Protein AF-A0A0P7U2M4-F1 (afdb_monomer_lite)

Radius of gyration: 23.65 Å; chains: 1; bounding box: 50×35×65 Å

Organism: Scleropages formosus (NCBI:txid113540)

Structure (mmCIF, N/CA/C/O backbone):
data_AF-A0A0P7U2M4-F1
#
_entry.id   AF-A0A0P7U2M4-F1
#
loop_
_atom_site.group_PDB
_atom_site.id
_atom_site.type_symbol
_atom_site.label_atom_id
_atom_site.label_alt_id
_atom_site.label_comp_id
_atom_site.label_asym_id
_atom_site.label_entity_id
_atom_site.label_seq_id
_atom_site.pdbx_PDB_ins_code
_atom_site.Cartn_x
_atom_site.Cartn_y
_atom_site.Cartn_z
_atom_site.occupancy
_atom_site.B_iso_or_equiv
_atom_site.auth_seq_id
_atom_site.auth_comp_id
_atom_site.auth_asym_id
_atom_site.auth_atom_id
_atom_site.pdbx_PDB_model_num
ATOM 1 N N . GLU A 1 1 ? 9.796 6.584 -14.073 1.00 95.06 1 GLU A N 1
ATOM 2 C CA . GLU A 1 1 ? 10.519 6.615 -15.365 1.00 95.06 1 GLU A CA 1
ATOM 3 C C . GLU A 1 1 ? 10.217 5.387 -16.231 1.00 95.06 1 GLU A C 1
ATOM 5 O O . GLU A 1 1 ? 9.563 5.542 -17.257 1.00 95.06 1 GLU A O 1
ATOM 10 N N . ARG A 1 2 ? 10.627 4.183 -15.803 1.00 96.12 2 ARG A N 1
ATOM 11 C CA . ARG A 1 2 ? 10.602 2.950 -16.615 1.00 96.12 2 ARG A CA 1
ATOM 12 C C . ARG A 1 2 ? 9.240 2.612 -17.236 1.00 96.12 2 ARG A C 1
ATOM 14 O O . ARG A 1 2 ? 9.158 2.441 -18.443 1.00 96.12 2 ARG A O 1
ATOM 21 N N . ILE A 1 3 ? 8.156 2.636 -16.452 1.00 96.75 3 ILE A N 1
ATOM 22 C CA . ILE A 1 3 ? 6.789 2.374 -16.953 1.00 96.75 3 ILE A CA 1
ATOM 23 C C . ILE A 1 3 ? 6.354 3.333 -18.074 1.00 96.75 3 ILE A C 1
ATOM 25 O O . ILE A 1 3 ? 5.605 2.942 -18.963 1.00 96.75 3 ILE A O 1
ATOM 29 N N . ALA A 1 4 ? 6.815 4.586 -18.045 1.00 96.75 4 ALA A N 1
ATOM 30 C CA . ALA A 1 4 ? 6.460 5.580 -19.052 1.00 96.75 4 ALA A CA 1
ATOM 31 C C . ALA A 1 4 ? 7.293 5.387 -20.324 1.00 96.75 4 ALA A C 1
ATOM 33 O O . ALA A 1 4 ? 6.720 5.295 -21.406 1.00 96.75 4 ALA A O 1
ATOM 34 N N . LYS A 1 5 ? 8.623 5.256 -20.187 1.00 95.88 5 LYS A N 1
ATOM 35 C CA . LYS A 1 5 ? 9.537 5.010 -21.316 1.00 95.88 5 LYS A CA 1
ATOM 36 C C . LYS A 1 5 ? 9.224 3.693 -22.039 1.00 95.88 5 LYS A C 1
ATOM 38 O O . LYS A 1 5 ? 9.288 3.650 -23.257 1.00 95.88 5 LYS A O 1
ATOM 43 N N . ALA A 1 6 ? 8.786 2.664 -21.312 1.00 95.56 6 ALA A N 1
ATOM 44 C CA . ALA A 1 6 ? 8.382 1.377 -21.879 1.00 95.56 6 ALA A CA 1
ATOM 45 C C . ALA A 1 6 ? 6.990 1.372 -22.542 1.00 95.56 6 ALA A C 1
ATOM 47 O O . ALA A 1 6 ? 6.485 0.310 -22.895 1.00 95.56 6 ALA A O 1
ATOM 48 N N . ASN A 1 7 ? 6.335 2.531 -22.703 1.00 96.44 7 ASN A N 1
ATOM 49 C CA . ASN A 1 7 ? 4.972 2.650 -23.239 1.00 96.44 7 ASN A CA 1
ATOM 50 C C . ASN A 1 7 ? 3.901 1.920 -22.398 1.00 96.44 7 ASN A C 1
ATOM 52 O O . ASN A 1 7 ? 2.829 1.558 -22.887 1.00 96.44 7 ASN A O 1
ATOM 56 N N . GLY A 1 8 ? 4.158 1.731 -21.100 1.00 97.38 8 GLY A N 1
ATOM 57 C CA . GLY A 1 8 ? 3.246 1.109 -20.136 1.00 97.38 8 GLY A CA 1
ATOM 58 C C . GLY A 1 8 ? 2.095 2.012 -19.680 1.00 97.38 8 GLY A C 1
ATOM 59 O O . GLY A 1 8 ? 1.324 1.631 -18.803 1.00 97.38 8 GLY A O 1
ATOM 60 N N . SER A 1 9 ? 1.947 3.206 -20.256 1.00 98.00 9 SER A N 1
ATOM 61 C CA . SER A 1 9 ? 0.901 4.170 -19.910 1.00 98.00 9 SER A CA 1
ATOM 62 C C . SER A 1 9 ? 0.303 4.791 -21.172 1.00 98.00 9 SER A C 1
ATOM 64 O O . SER A 1 9 ? 1.009 5.450 -21.924 1.00 98.00 9 SER A O 1
ATOM 66 N N . GLN A 1 10 ? -1.005 4.608 -21.378 1.00 98.00 10 GLN A N 1
ATOM 67 C CA . GLN A 1 10 ? -1.768 5.253 -22.458 1.00 98.00 10 GLN A CA 1
ATOM 68 C C . GLN A 1 10 ? -2.672 6.357 -21.893 1.00 98.00 10 GLN A C 1
ATOM 70 O O . GLN A 1 10 ? -2.251 7.503 -21.799 1.00 98.00 10 GLN A O 1
ATOM 75 N N . CYS A 1 11 ? -3.885 6.021 -21.427 1.00 98.12 11 CYS A N 1
ATOM 76 C CA . CYS A 1 11 ? -4.789 7.003 -20.810 1.00 98.12 11 CYS A CA 1
ATOM 77 C C . CYS A 1 11 ? -4.299 7.522 -19.445 1.00 98.12 11 CYS A C 1
ATOM 79 O O . CYS A 1 11 ? -4.829 8.503 -18.935 1.00 98.12 11 CYS A O 1
ATOM 81 N N . GLY A 1 12 ? -3.333 6.837 -18.824 1.00 98.00 12 GLY A N 1
ATOM 82 C CA . GLY A 1 12 ? -2.696 7.243 -17.570 1.00 98.00 12 GLY A CA 1
ATOM 83 C C . GLY A 1 12 ? -3.485 6.956 -16.290 1.00 98.00 12 GLY A C 1
ATOM 84 O O . GLY A 1 12 ? -2.901 6.989 -15.213 1.00 98.00 12 GLY A O 1
ATOM 85 N N . PHE A 1 13 ? -4.777 6.627 -16.374 1.00 98.62 13 PHE A N 1
ATOM 86 C CA . PHE A 1 13 ? -5.639 6.538 -15.189 1.00 98.62 13 PHE A CA 1
ATOM 87 C C . PHE A 1 13 ? -5.202 5.461 -14.181 1.00 98.62 13 PHE A C 1
ATOM 89 O O . PHE A 1 13 ? -5.186 5.707 -12.980 1.00 98.62 13 PHE A O 1
ATOM 96 N N . CYS A 1 14 ? -4.811 4.273 -14.657 1.00 98.50 14 CYS A N 1
ATOM 97 C CA . CYS A 1 14 ? -4.357 3.178 -13.790 1.00 98.50 14 CYS A CA 1
ATOM 98 C C . CYS A 1 14 ? -2.872 3.274 -13.405 1.00 98.50 14 CYS A C 1
ATOM 100 O O . CYS A 1 14 ? -2.411 2.522 -12.548 1.00 98.50 14 CYS A O 1
ATOM 102 N N . THR A 1 15 ? -2.106 4.161 -14.044 1.00 98.62 15 THR A N 1
ATOM 103 C CA . THR A 1 15 ? -0.647 4.231 -13.895 1.00 98.62 15 THR A CA 1
ATOM 104 C C . THR A 1 15 ? -0.209 4.504 -12.450 1.00 98.62 15 THR A C 1
ATOM 106 O O . THR A 1 15 ? 0.714 3.825 -12.006 1.00 98.62 15 THR A O 1
ATOM 109 N N . PRO A 1 16 ? -0.863 5.389 -11.665 1.00 98.75 16 PRO A N 1
ATOM 110 C CA . PRO A 1 16 ? -0.513 5.572 -10.257 1.00 98.75 16 PRO A CA 1
ATOM 111 C C . PRO A 1 16 ? -0.630 4.287 -9.426 1.00 98.75 16 PRO A C 1
ATOM 113 O O . PRO A 1 16 ? 0.266 4.002 -8.640 1.00 98.75 16 PRO A O 1
ATOM 116 N N . GLY A 1 17 ? -1.678 3.478 -9.633 1.00 98.56 17 GLY A N 1
ATOM 117 C CA . GLY A 1 17 ? -1.846 2.196 -8.933 1.00 98.56 17 GLY A CA 1
ATOM 118 C C . GLY A 1 17 ? -0.728 1.207 -9.266 1.00 98.56 17 GLY A C 1
ATOM 119 O O . GLY A 1 17 ? -0.077 0.682 -8.367 1.00 98.56 17 GLY A O 1
ATOM 120 N N . MET A 1 18 ? -0.418 1.061 -10.559 1.00 98.62 18 MET A N 1
ATOM 121 C CA . MET A 1 18 ? 0.692 0.225 -11.037 1.00 98.62 18 MET A CA 1
ATOM 122 C C . MET A 1 18 ? 2.0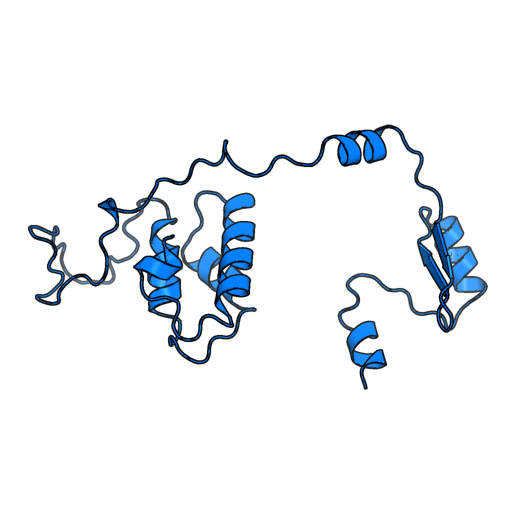35 0.654 -10.428 1.00 98.62 18 MET A C 1
ATOM 124 O O . MET A 1 18 ? 2.800 -0.182 -9.950 1.00 98.62 18 MET A O 1
ATOM 128 N N . VAL A 1 19 ? 2.310 1.964 -10.421 1.00 98.56 19 VAL A N 1
ATOM 129 C CA . VAL A 1 19 ? 3.540 2.531 -9.850 1.00 98.56 19 VAL A CA 1
ATOM 130 C C . VAL A 1 19 ? 3.618 2.265 -8.353 1.00 98.56 19 VAL A C 1
ATOM 132 O O . VAL A 1 19 ? 4.665 1.827 -7.891 1.00 98.56 19 VAL A O 1
ATOM 135 N N . MET A 1 20 ? 2.540 2.485 -7.597 1.00 98.69 20 MET A N 1
ATOM 136 C CA . MET A 1 20 ? 2.555 2.281 -6.147 1.00 98.69 20 MET A CA 1
ATOM 137 C C . MET A 1 20 ? 2.681 0.806 -5.760 1.00 98.69 20 MET A C 1
ATOM 139 O O . MET A 1 20 ? 3.404 0.502 -4.813 1.00 98.69 20 MET A O 1
ATOM 143 N N . SER A 1 21 ? 2.049 -0.110 -6.498 1.00 98.56 21 SER A N 1
ATOM 144 C CA . SER A 1 21 ? 2.218 -1.552 -6.286 1.00 98.56 21 SER A CA 1
ATOM 145 C C . SER A 1 21 ? 3.653 -2.007 -6.541 1.00 98.56 21 SER A C 1
ATOM 147 O O . SER A 1 21 ? 4.234 -2.690 -5.700 1.00 98.56 21 SER A O 1
ATOM 149 N N . LEU A 1 22 ? 4.257 -1.585 -7.657 1.00 98.06 22 LEU A N 1
ATOM 150 C CA . LEU A 1 22 ? 5.652 -1.913 -7.953 1.00 98.06 22 LEU A CA 1
ATOM 151 C C . LEU A 1 22 ? 6.617 -1.253 -6.959 1.00 98.06 22 LEU A C 1
ATOM 153 O O . LEU A 1 22 ? 7.561 -1.885 -6.501 1.00 98.06 22 LEU A O 1
ATOM 157 N N . TYR A 1 23 ? 6.373 0.006 -6.596 1.00 98.25 23 TYR A N 1
ATOM 158 C CA . TYR A 1 23 ? 7.165 0.721 -5.600 1.00 98.25 23 TYR A CA 1
ATOM 159 C C . TYR A 1 23 ? 7.149 -0.005 -4.250 1.00 98.25 23 TYR A C 1
ATOM 161 O O . TYR A 1 23 ? 8.202 -0.251 -3.669 1.00 98.25 23 TYR A O 1
ATOM 169 N N . ALA A 1 24 ? 5.966 -0.408 -3.775 1.00 98.38 24 ALA A N 1
ATOM 170 C CA . ALA A 1 24 ? 5.828 -1.178 -2.544 1.00 98.38 24 ALA A CA 1
ATOM 171 C C . ALA A 1 24 ? 6.558 -2.530 -2.622 1.00 98.38 24 ALA A C 1
ATOM 173 O O . ALA A 1 24 ? 7.199 -2.917 -1.646 1.00 98.38 24 ALA A O 1
ATOM 174 N N . LEU A 1 25 ? 6.517 -3.222 -3.768 1.00 97.88 25 LEU A N 1
ATOM 175 C CA . LEU A 1 25 ? 7.308 -4.437 -3.982 1.00 97.88 25 LEU A CA 1
ATOM 176 C C . LEU A 1 25 ? 8.807 -4.150 -3.834 1.00 97.88 25 LEU A C 1
ATOM 178 O O . LEU A 1 25 ? 9.458 -4.781 -3.011 1.00 97.88 25 LEU A O 1
ATOM 182 N N .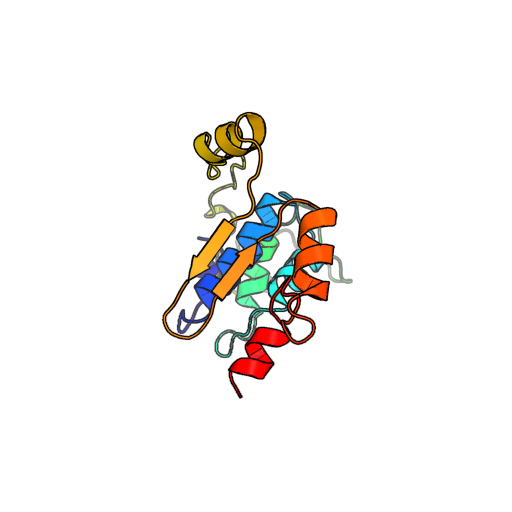 LEU A 1 26 ? 9.343 -3.162 -4.555 1.00 97.00 26 LEU A N 1
ATOM 183 C CA . LEU A 1 26 ? 10.776 -2.841 -4.544 1.00 97.00 26 LEU A CA 1
ATOM 184 C C . LEU A 1 26 ? 11.283 -2.386 -3.168 1.00 97.00 26 LEU A C 1
ATOM 186 O O . LEU A 1 26 ? 12.429 -2.648 -2.810 1.00 97.00 26 LEU A O 1
ATOM 190 N N . ARG A 1 27 ? 10.425 -1.738 -2.370 1.00 97.38 27 ARG A N 1
ATOM 191 C CA . ARG A 1 27 ? 10.734 -1.370 -0.979 1.00 97.38 27 ARG A CA 1
ATOM 192 C C . ARG A 1 27 ? 10.889 -2.578 -0.054 1.00 97.38 27 ARG A C 1
ATOM 194 O O . ARG A 1 27 ? 11.608 -2.467 0.935 1.00 97.38 27 ARG A O 1
ATOM 201 N N . ASN A 1 28 ? 10.231 -3.696 -0.360 1.00 97.00 28 ASN A N 1
ATOM 202 C CA . ASN A 1 28 ? 10.314 -4.938 0.413 1.00 97.00 28 ASN A CA 1
ATOM 203 C C . ASN A 1 28 ? 11.333 -5.930 -0.174 1.00 97.00 28 ASN A C 1
ATOM 205 O O . ASN A 1 28 ? 11.995 -6.639 0.577 1.00 97.00 28 ASN A O 1
ATOM 209 N N . GLN A 1 29 ? 11.477 -5.955 -1.500 1.00 95.25 29 GLN A N 1
ATOM 210 C CA . GLN A 1 29 ? 12.344 -6.847 -2.264 1.00 95.25 29 GLN A CA 1
ATOM 211 C C . GLN A 1 29 ? 13.044 -6.042 -3.382 1.00 95.25 29 GLN A C 1
ATOM 213 O O . GLN A 1 29 ? 12.504 -5.931 -4.483 1.00 95.25 29 GLN A O 1
ATOM 218 N N . PRO A 1 30 ? 14.247 -5.477 -3.137 1.00 92.06 30 PRO A N 1
ATOM 219 C CA . PRO A 1 30 ? 14.945 -4.613 -4.104 1.00 92.06 30 PRO A CA 1
ATOM 220 C C . PRO A 1 30 ? 15.377 -5.302 -5.405 1.00 92.06 30 PRO A C 1
ATOM 222 O O . PRO A 1 30 ? 15.638 -4.629 -6.396 1.00 92.06 30 PRO A O 1
ATOM 225 N N . GLN A 1 31 ? 15.477 -6.633 -5.400 1.00 92.62 31 GLN A N 1
ATOM 226 C CA . GLN A 1 31 ? 15.716 -7.453 -6.590 1.00 92.62 31 GLN A CA 1
ATOM 227 C C . GLN A 1 31 ? 14.589 -8.489 -6.708 1.00 92.62 31 GLN A C 1
ATOM 229 O O . GLN A 1 31 ? 14.747 -9.611 -6.218 1.00 92.62 31 GLN A O 1
ATOM 234 N N . PRO A 1 32 ? 13.420 -8.109 -7.249 1.00 95.75 32 PRO A N 1
ATOM 235 C CA . PRO A 1 32 ? 12.277 -9.006 -7.381 1.00 95.75 32 PRO A CA 1
ATOM 236 C C . PRO A 1 32 ? 12.442 -9.965 -8.565 1.00 95.75 32 PRO A C 1
ATOM 238 O O . PRO A 1 32 ? 13.118 -9.659 -9.551 1.00 95.75 32 PRO A O 1
ATOM 241 N N . SER A 1 33 ? 11.780 -11.116 -8.494 1.00 96.31 33 SER A N 1
ATOM 242 C CA . SER A 1 33 ? 11.554 -11.990 -9.648 1.00 96.31 33 SER A CA 1
ATOM 243 C C . SER A 1 33 ? 10.441 -11.441 -10.554 1.00 96.31 33 SER A C 1
ATOM 245 O O . SER A 1 33 ? 9.728 -10.496 -10.204 1.00 96.31 33 SER A O 1
ATOM 247 N N . LEU A 1 34 ? 10.272 -12.031 -11.741 1.00 95.50 34 LEU A N 1
ATOM 248 C CA . LEU A 1 34 ? 9.144 -11.689 -12.609 1.00 95.50 34 LEU A CA 1
ATOM 249 C C . LEU A 1 34 ? 7.813 -12.100 -11.967 1.00 95.50 34 LEU A C 1
ATOM 251 O O . LEU A 1 34 ? 6.819 -11.386 -12.090 1.00 95.50 34 LEU A O 1
ATOM 255 N N . GLU A 1 35 ? 7.800 -13.240 -11.287 1.00 96.94 35 GLU A N 1
ATOM 256 C CA . GLU A 1 35 ? 6.650 -13.756 -10.558 1.00 96.94 35 GLU A CA 1
ATOM 257 C C . GLU A 1 35 ? 6.198 -12.757 -9.486 1.00 96.94 35 GLU A C 1
ATOM 259 O O . GLU A 1 35 ? 5.017 -12.406 -9.458 1.00 96.94 35 GLU A O 1
ATOM 264 N N . ASP A 1 36 ? 7.137 -12.204 -8.708 1.00 97.69 36 ASP A N 1
ATOM 265 C CA . ASP A 1 36 ? 6.846 -11.179 -7.695 1.00 97.69 36 ASP A CA 1
ATOM 266 C C . ASP A 1 36 ? 6.209 -9.926 -8.319 1.00 97.69 36 ASP A C 1
ATOM 268 O O . ASP A 1 36 ? 5.263 -9.352 -7.776 1.00 97.69 36 ASP A O 1
ATOM 272 N N . ILE A 1 37 ? 6.705 -9.496 -9.486 1.00 97.44 37 ILE A N 1
ATOM 273 C CA . ILE A 1 37 ? 6.152 -8.347 -10.218 1.00 97.44 37 ILE A CA 1
ATOM 274 C C . ILE A 1 37 ? 4.713 -8.630 -10.649 1.00 97.44 37 ILE A C 1
ATOM 276 O O . ILE A 1 37 ? 3.836 -7.783 -10.475 1.00 97.44 37 ILE A O 1
ATOM 280 N N . VAL A 1 38 ? 4.453 -9.801 -11.232 1.00 97.19 38 VAL A N 1
ATOM 281 C CA . VAL A 1 38 ? 3.109 -10.172 -11.693 1.00 97.19 38 VAL A CA 1
ATOM 282 C C . VAL A 1 38 ? 2.144 -10.265 -10.513 1.00 97.19 38 VAL A C 1
ATOM 284 O O . VAL A 1 38 ? 1.027 -9.754 -10.610 1.00 97.19 38 VAL A O 1
ATOM 287 N N . GLU A 1 39 ? 2.575 -10.848 -9.394 1.00 98.06 39 GLU A N 1
ATOM 288 C CA . GLU A 1 39 ? 1.782 -10.925 -8.167 1.00 98.06 39 GLU A CA 1
ATOM 289 C C . GLU A 1 39 ? 1.452 -9.530 -7.623 1.00 98.06 39 GLU A C 1
ATOM 291 O O . GLU A 1 39 ? 0.280 -9.213 -7.402 1.00 98.06 39 GLU A O 1
ATOM 296 N N . ALA A 1 40 ? 2.452 -8.652 -7.503 1.00 98.19 40 ALA A N 1
ATOM 297 C CA . ALA A 1 40 ? 2.259 -7.283 -7.025 1.00 98.19 40 ALA A CA 1
ATOM 298 C C . ALA A 1 40 ? 1.285 -6.479 -7.906 1.00 98.19 40 ALA A C 1
ATOM 300 O O . ALA A 1 40 ? 0.544 -5.622 -7.414 1.00 98.19 40 ALA A O 1
ATOM 301 N N . LEU A 1 41 ? 1.260 -6.754 -9.212 1.00 97.94 41 LEU A N 1
ATOM 302 C CA . LEU A 1 41 ? 0.358 -6.103 -10.159 1.00 97.94 41 LEU A CA 1
ATOM 303 C C . LEU A 1 41 ? -1.024 -6.768 -10.254 1.00 97.94 41 LEU A C 1
ATOM 305 O O . LEU A 1 41 ? -1.922 -6.163 -10.838 1.00 97.94 41 LEU A O 1
ATOM 309 N N . GLY A 1 42 ? -1.246 -7.943 -9.657 1.00 97.69 42 GLY A N 1
ATOM 310 C CA . GLY A 1 42 ? -2.480 -8.728 -9.808 1.00 97.69 42 GLY A CA 1
ATOM 311 C C . GLY A 1 42 ? -3.766 -8.014 -9.367 1.00 97.69 42 GLY A C 1
ATOM 312 O O . GLY A 1 42 ? -4.841 -8.289 -9.897 1.00 97.69 42 GLY A O 1
ATOM 313 N N . GLY A 1 43 ? -3.664 -7.054 -8.442 1.00 97.38 43 GLY A N 1
ATOM 314 C CA . GLY A 1 43 ? -4.784 -6.208 -8.007 1.00 97.38 43 GLY A CA 1
ATOM 315 C C . GLY A 1 43 ? -5.055 -4.978 -8.887 1.00 97.38 43 GLY A C 1
ATOM 316 O O . GLY A 1 43 ? -6.004 -4.241 -8.623 1.00 97.38 43 GLY A O 1
ATOM 317 N N . ASN A 1 44 ? -4.239 -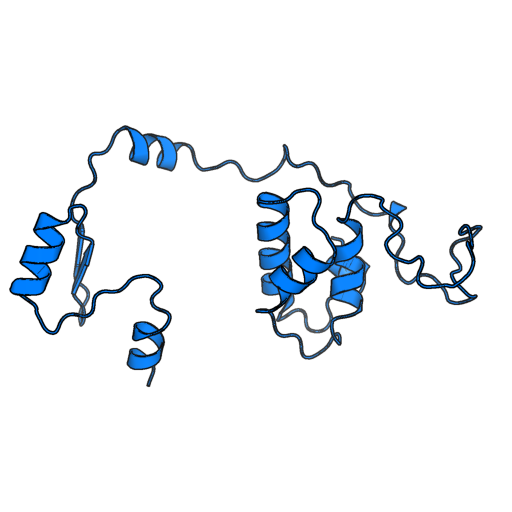4.724 -9.914 1.00 98.50 44 ASN A N 1
ATOM 318 C CA . ASN A 1 44 ? -4.314 -3.515 -10.731 1.00 98.50 44 ASN A CA 1
ATOM 319 C C . ASN A 1 44 ? -4.906 -3.804 -12.110 1.00 98.50 44 ASN A C 1
ATOM 321 O O . ASN A 1 44 ? -4.366 -4.581 -12.894 1.00 98.50 44 ASN A O 1
ATOM 325 N N . LEU A 1 45 ? -5.989 -3.105 -12.450 1.00 98.44 45 LEU A N 1
ATOM 326 C CA . LEU A 1 45 ? -6.664 -3.269 -13.734 1.00 98.44 45 LEU A CA 1
ATOM 327 C C . LEU A 1 45 ? -6.238 -2.192 -14.735 1.00 98.44 45 LEU A C 1
ATOM 329 O O . LEU A 1 45 ? -6.275 -0.996 -14.443 1.00 98.44 45 LEU A O 1
ATOM 333 N N . CYS A 1 46 ? -5.903 -2.615 -15.953 1.00 98.19 46 CYS A N 1
ATOM 334 C CA . CYS A 1 46 ? -5.664 -1.732 -17.088 1.00 98.19 46 CYS A CA 1
ATOM 335 C C . CYS A 1 46 ? -6.512 -2.149 -18.291 1.00 98.19 46 CYS A C 1
ATOM 337 O O . CYS A 1 46 ? -6.523 -3.314 -18.689 1.00 98.19 46 CYS A O 1
ATOM 339 N N . ARG A 1 47 ? -7.193 -1.179 -18.911 1.00 98.50 47 ARG A N 1
ATOM 340 C CA . ARG A 1 47 ? -8.017 -1.418 -20.105 1.00 98.50 47 ARG A CA 1
ATOM 341 C C . ARG A 1 47 ? -7.331 -1.058 -21.426 1.00 98.50 47 ARG A C 1
ATOM 343 O O . ARG A 1 47 ? -7.797 -1.493 -22.471 1.00 98.50 47 ARG A O 1
ATOM 350 N N . CYS A 1 48 ? -6.253 -0.280 -21.384 1.00 98.38 48 CYS A N 1
ATOM 351 C CA . CYS A 1 48 ? -5.648 0.318 -22.576 1.00 98.38 48 CYS A CA 1
ATOM 35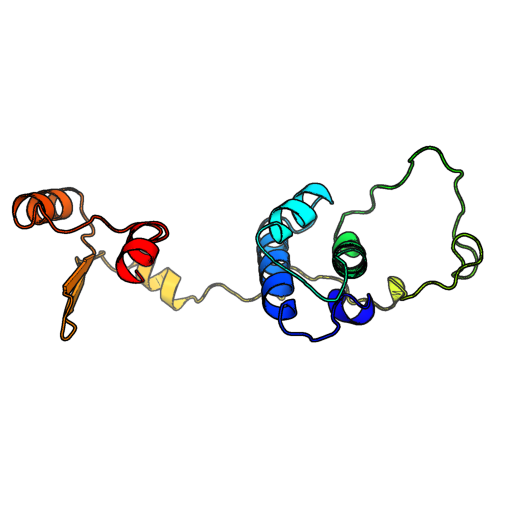2 C C . CYS A 1 48 ? -4.408 -0.442 -23.071 1.00 98.38 48 CYS A C 1
ATOM 354 O O . CYS A 1 48 ? -4.265 -0.690 -24.262 1.00 98.38 48 CYS A O 1
ATOM 356 N N . THR A 1 49 ? -3.505 -0.824 -22.164 1.00 97.38 49 THR A N 1
ATOM 357 C CA . THR A 1 49 ? -2.139 -1.240 -22.534 1.00 97.38 49 THR A CA 1
ATOM 358 C C . THR A 1 49 ? -1.987 -2.723 -22.846 1.00 97.38 49 THR A C 1
ATOM 360 O O . THR A 1 49 ? -0.964 -3.121 -23.393 1.00 97.38 49 THR A O 1
ATOM 363 N N . GLY A 1 50 ? -2.957 -3.558 -22.455 1.00 95.75 50 GLY A N 1
ATOM 364 C CA . GLY A 1 50 ? -2.823 -5.015 -22.541 1.00 95.75 50 GLY A CA 1
ATOM 365 C C . GLY A 1 50 ? -1.723 -5.592 -21.636 1.00 95.75 50 GLY A C 1
ATOM 366 O O . GLY A 1 50 ? -1.290 -6.716 -21.866 1.00 95.75 50 GLY A O 1
ATOM 367 N N . TYR A 1 51 ? -1.269 -4.840 -20.622 1.00 97.62 51 TYR A N 1
ATOM 368 C CA . TYR A 1 51 ? -0.264 -5.193 -19.600 1.00 97.62 51 TYR A CA 1
ATOM 369 C C . TYR A 1 51 ? 1.167 -5.435 -20.082 1.00 97.62 51 TYR A C 1
ATOM 371 O O . TYR A 1 51 ? 2.095 -5.098 -19.351 1.00 97.62 51 TYR A O 1
ATOM 379 N N . ARG A 1 52 ? 1.377 -5.964 -21.290 1.00 96.38 52 ARG A N 1
ATOM 380 C CA . ARG A 1 52 ? 2.708 -6.310 -21.809 1.00 96.38 52 ARG A CA 1
ATOM 381 C C . ARG A 1 52 ? 3.763 -5.200 -21.620 1.00 96.38 52 ARG A C 1
ATOM 383 O O . ARG A 1 52 ? 4.761 -5.486 -20.965 1.00 96.38 52 ARG A O 1
ATOM 390 N N . PRO A 1 53 ? 3.543 -3.946 -22.067 1.00 96.25 53 PRO A N 1
ATOM 391 C CA . PRO A 1 53 ? 4.539 -2.883 -21.895 1.00 96.25 53 PRO A CA 1
ATOM 392 C C . PRO A 1 53 ? 4.745 -2.451 -20.431 1.00 96.25 53 PRO A C 1
ATOM 394 O O . PRO A 1 53 ? 5.809 -1.952 -20.077 1.00 96.25 53 PRO A O 1
ATOM 397 N N . ILE A 1 54 ? 3.754 -2.663 -19.553 1.00 97.69 54 ILE A N 1
ATOM 398 C CA . ILE A 1 54 ? 3.913 -2.429 -18.108 1.00 97.69 54 ILE A CA 1
ATOM 399 C C . ILE A 1 54 ? 4.909 -3.445 -17.553 1.00 97.69 54 ILE A C 1
ATOM 401 O O . ILE A 1 54 ? 5.895 -3.061 -16.931 1.00 97.69 54 ILE A O 1
ATOM 405 N N . VAL A 1 55 ? 4.669 -4.731 -17.818 1.00 96.31 55 VAL A N 1
ATOM 406 C CA . VAL A 1 55 ? 5.512 -5.825 -17.329 1.00 96.31 55 VAL A CA 1
ATOM 407 C C . VAL A 1 55 ? 6.927 -5.727 -17.899 1.00 96.31 55 VAL A C 1
ATOM 409 O O . VAL A 1 55 ? 7.880 -5.889 -17.147 1.00 96.31 55 VAL A O 1
ATOM 412 N N . ASP A 1 56 ? 7.084 -5.405 -19.185 1.00 93.88 56 ASP A N 1
ATOM 413 C CA . ASP A 1 56 ? 8.404 -5.228 -19.808 1.00 93.88 56 ASP A CA 1
ATOM 414 C C . ASP A 1 56 ? 9.198 -4.086 -19.161 1.00 93.88 56 ASP A C 1
ATOM 416 O O . ASP A 1 56 ? 10.364 -4.267 -18.820 1.00 93.88 56 ASP A O 1
ATOM 420 N N . GLY A 1 57 ? 8.554 -2.948 -18.879 1.00 94.81 57 GLY A N 1
ATOM 421 C CA . GLY A 1 57 ? 9.190 -1.868 -18.126 1.00 94.81 57 GLY A CA 1
ATOM 422 C C . GLY A 1 57 ? 9.582 -2.276 -16.701 1.00 94.81 57 GLY A C 1
ATOM 423 O O . GLY A 1 57 ? 10.624 -1.845 -16.212 1.00 94.81 57 GLY A O 1
ATOM 424 N N . CYS A 1 58 ? 8.784 -3.114 -16.032 1.00 95.12 58 CYS A N 1
ATOM 425 C CA . CYS A 1 58 ? 9.058 -3.575 -14.665 1.00 95.12 58 CYS A CA 1
ATOM 426 C C . CYS A 1 58 ? 10.165 -4.640 -14.602 1.00 95.12 58 CYS A C 1
ATOM 428 O O . CYS A 1 58 ? 10.941 -4.647 -13.653 1.00 95.12 58 CYS A O 1
ATOM 430 N N . LYS A 1 59 ? 10.272 -5.513 -15.612 1.00 94.06 59 LYS A N 1
ATOM 431 C CA . LYS A 1 59 ? 11.282 -6.586 -15.694 1.00 94.06 59 LYS A CA 1
ATOM 432 C C . LYS A 1 59 ? 12.722 -6.096 -15.605 1.00 94.06 59 LYS A C 1
ATOM 434 O O . LYS A 1 59 ? 13.578 -6.830 -15.137 1.00 94.06 59 LYS A O 1
ATOM 439 N N . THR A 1 60 ? 12.972 -4.855 -16.000 1.00 94.12 60 THR A N 1
ATOM 440 C CA . THR A 1 60 ? 14.280 -4.194 -15.863 1.00 94.12 60 THR A CA 1
ATOM 441 C C . THR A 1 60 ? 14.752 -4.069 -14.400 1.00 94.12 60 THR A C 1
ATOM 443 O O . THR A 1 60 ? 15.907 -3.739 -14.141 1.00 94.12 60 THR A O 1
ATOM 446 N N . PHE A 1 61 ? 13.865 -4.260 -13.413 1.00 93.94 61 PHE A N 1
ATOM 447 C CA . PHE A 1 61 ? 14.230 -4.321 -11.991 1.00 93.94 61 PHE A CA 1
ATOM 448 C C . PHE A 1 61 ? 14.646 -5.724 -11.531 1.00 93.94 61 PHE A C 1
ATOM 450 O O . PHE A 1 61 ? 15.214 -5.862 -10.449 1.00 93.94 61 PHE A O 1
ATOM 457 N N . CYS A 1 62 ? 14.373 -6.765 -12.320 1.00 91.25 62 CYS A N 1
ATOM 458 C CA . CYS A 1 62 ? 14.838 -8.108 -12.007 1.00 91.25 62 CYS A CA 1
ATOM 459 C C . CYS A 1 62 ? 16.366 -8.153 -12.117 1.00 91.25 62 CYS A C 1
ATOM 461 O O . CYS A 1 62 ? 16.947 -7.604 -13.053 1.00 91.25 62 CYS A O 1
ATOM 463 N N . GLY A 1 63 ? 17.029 -8.813 -11.161 1.00 76.75 63 GLY A N 1
ATOM 464 C CA . GLY A 1 63 ? 18.474 -9.034 -11.241 1.00 76.75 63 GLY A CA 1
ATOM 465 C C . GLY A 1 63 ? 18.843 -9.742 -12.548 1.00 76.75 63 GLY A C 1
ATOM 466 O O . GLY A 1 63 ? 18.039 -10.517 -13.067 1.00 76.75 63 GLY A O 1
ATOM 467 N N . ALA A 1 64 ? 20.052 -9.487 -13.064 1.00 60.97 64 ALA A N 1
ATOM 468 C CA . ALA A 1 64 ? 20.586 -10.084 -14.290 1.00 60.97 64 ALA A CA 1
ATOM 469 C C . ALA A 1 64 ? 20.738 -11.612 -14.158 1.00 60.97 64 ALA A C 1
ATOM 471 O O . ALA A 1 64 ? 21.821 -12.159 -13.984 1.00 60.97 64 ALA A O 1
ATOM 472 N N . SER A 1 65 ? 19.612 -12.300 -14.240 1.00 46.75 65 SER A N 1
ATOM 473 C CA . SER A 1 65 ? 19.486 -13.720 -14.499 1.00 46.75 65 SER A CA 1
ATOM 474 C C . SER A 1 65 ? 18.785 -13.760 -15.841 1.00 46.75 65 SER A C 1
ATOM 476 O O . SER A 1 65 ? 17.696 -13.205 -15.970 1.00 46.75 65 SER A O 1
ATOM 478 N N . SER A 1 66 ? 19.418 -14.345 -16.851 1.00 49.44 66 SER A N 1
ATOM 479 C CA . SER A 1 66 ? 18.844 -14.566 -18.177 1.00 49.44 66 SER A CA 1
ATOM 480 C C . SER A 1 66 ? 17.467 -15.246 -18.072 1.00 49.44 66 SER A C 1
ATOM 482 O O . SER A 1 66 ? 17.358 -16.469 -18.078 1.00 49.44 66 SER A O 1
ATOM 484 N N . CYS A 1 67 ? 16.395 -14.468 -17.941 1.00 42.16 67 CYS A N 1
ATOM 485 C CA . CYS A 1 67 ? 15.054 -14.979 -17.635 1.00 42.16 67 CYS A CA 1
ATOM 486 C C . CYS A 1 67 ? 14.299 -15.421 -18.907 1.00 42.16 67 CYS A C 1
ATOM 488 O O . CYS A 1 67 ? 13.114 -15.737 -18.875 1.00 42.16 67 CYS A O 1
ATOM 490 N N . CYS A 1 68 ? 14.992 -15.486 -20.047 1.00 44.12 68 CYS A N 1
ATOM 491 C CA . CYS A 1 68 ? 14.415 -15.856 -21.336 1.00 44.12 68 CYS A CA 1
ATOM 492 C C . CYS A 1 68 ? 15.331 -16.808 -22.126 1.00 44.12 68 CYS A C 1
ATOM 494 O O . CYS A 1 68 ? 15.582 -16.565 -23.298 1.00 44.12 68 CYS A O 1
ATOM 496 N N . GLN A 1 69 ? 15.815 -17.906 -21.536 1.00 44.34 69 GLN A N 1
ATOM 497 C CA . GLN A 1 69 ? 16.194 -19.078 -22.344 1.00 44.34 69 GLN A CA 1
ATOM 498 C C . GLN A 1 69 ? 15.020 -20.061 -22.395 1.00 44.34 69 GLN A C 1
ATOM 500 O O . GLN A 1 69 ? 15.080 -21.182 -21.900 1.00 44.34 69 GLN A O 1
ATOM 505 N N . LEU A 1 70 ? 13.916 -19.631 -23.007 1.00 40.81 70 LEU A N 1
ATOM 506 C CA . LEU A 1 70 ? 12.954 -20.569 -23.579 1.00 40.81 70 LEU A CA 1
ATOM 507 C C . LEU A 1 70 ? 13.471 -20.925 -24.975 1.00 40.81 70 LEU A C 1
ATOM 509 O O . LEU A 1 70 ? 13.157 -20.221 -25.923 1.00 40.81 70 LEU A O 1
ATOM 513 N N . ASN A 1 71 ? 14.306 -21.968 -25.076 1.00 44.12 71 ASN A N 1
ATOM 514 C CA . ASN A 1 71 ? 14.695 -22.670 -26.315 1.00 44.12 71 ASN A CA 1
ATOM 515 C C . ASN A 1 71 ? 14.673 -21.835 -27.618 1.00 44.12 71 ASN A C 1
ATOM 517 O O . ASN A 1 71 ? 13.979 -22.169 -28.579 1.00 44.12 71 ASN A O 1
ATOM 521 N N . GLY A 1 72 ? 15.475 -20.777 -27.660 1.00 40.91 72 GLY A N 1
ATOM 522 C CA . GLY A 1 72 ? 15.759 -19.966 -28.839 1.00 40.91 72 GLY A CA 1
ATOM 523 C C . GLY A 1 72 ? 17.136 -19.345 -28.643 1.00 40.91 72 GLY A C 1
ATOM 524 O O . GLY A 1 72 ? 17.460 -18.939 -27.533 1.00 40.91 72 GLY A O 1
ATOM 525 N N . GLN A 1 73 ? 17.965 -19.400 -29.678 1.00 38.47 73 GLN A N 1
ATOM 526 C CA . GLN A 1 73 ? 19.406 -19.144 -29.661 1.00 38.47 73 GLN A CA 1
ATOM 527 C C . GLN A 1 73 ? 19.811 -17.828 -28.975 1.00 38.47 73 GLN A C 1
ATOM 529 O O . GLN A 1 73 ? 19.087 -16.837 -29.025 1.00 38.47 73 GLN A O 1
ATOM 534 N N . GLU A 1 74 ? 21.000 -17.836 -28.362 1.00 43.72 74 GLU A N 1
ATOM 535 C CA . GLU A 1 74 ? 21.714 -16.624 -27.958 1.00 43.72 74 GLU A CA 1
ATOM 536 C C . GLU A 1 74 ? 21.860 -15.694 -29.168 1.00 43.72 74 GLU A C 1
ATOM 538 O O . GLU A 1 74 ? 22.662 -15.955 -30.063 1.00 43.72 74 GLU A O 1
ATOM 543 N N . GLU A 1 75 ? 21.115 -14.593 -29.186 1.00 36.50 75 GLU A N 1
ATOM 544 C CA . GLU A 1 75 ? 21.476 -13.432 -29.988 1.00 36.50 75 GLU A CA 1
ATOM 545 C C . GLU A 1 75 ? 21.911 -12.322 -29.042 1.00 36.50 75 GLU A C 1
ATOM 547 O O . GLU A 1 75 ? 21.116 -11.623 -28.414 1.00 36.50 75 GLU A O 1
ATOM 552 N N . SER A 1 76 ? 23.229 -12.208 -28.911 1.00 37.28 76 SER A N 1
ATOM 553 C CA . SER A 1 76 ? 23.897 -11.014 -28.422 1.00 37.28 76 SER A CA 1
ATOM 554 C C . SER A 1 76 ? 23.415 -9.827 -29.252 1.00 37.28 76 SER A C 1
ATOM 556 O O . SER A 1 76 ? 23.683 -9.774 -30.453 1.00 37.28 76 SER A O 1
ATOM 558 N N . SER A 1 77 ? 22.726 -8.877 -28.621 1.00 37.75 77 SER A N 1
ATOM 559 C CA . SER A 1 77 ? 22.314 -7.622 -29.246 1.00 37.75 77 SER A CA 1
ATOM 560 C C . SER A 1 77 ? 23.543 -6.847 -29.720 1.00 37.75 77 SER A C 1
ATOM 562 O O . SER A 1 77 ? 24.153 -6.084 -28.972 1.00 37.75 77 SER A O 1
ATOM 564 N N . VAL A 1 78 ? 23.919 -7.032 -30.979 1.00 38.84 78 VAL A N 1
ATOM 565 C CA . VAL A 1 78 ? 24.803 -6.115 -31.687 1.00 38.84 78 VAL A CA 1
ATOM 566 C C . VAL A 1 78 ? 23.882 -5.231 -32.522 1.00 38.84 78 VAL A C 1
ATOM 568 O O . VAL A 1 78 ? 23.318 -5.690 -33.507 1.00 38.84 78 VAL A O 1
ATOM 571 N N . ASN A 1 79 ? 23.736 -3.969 -32.100 1.00 40.97 79 ASN A N 1
ATOM 572 C CA . ASN A 1 79 ? 23.000 -2.877 -32.767 1.00 40.97 79 ASN A CA 1
ATOM 573 C C . ASN A 1 79 ? 21.489 -2.715 -32.488 1.00 40.97 79 ASN A C 1
ATOM 575 O O . ASN A 1 79 ? 20.776 -2.233 -33.360 1.00 40.97 79 ASN A O 1
ATOM 579 N N . GLY A 1 80 ? 20.989 -3.022 -31.284 1.00 48.84 80 GLY A N 1
ATOM 580 C CA . GLY A 1 80 ? 19.640 -2.573 -30.871 1.00 48.84 80 GLY A CA 1
ATOM 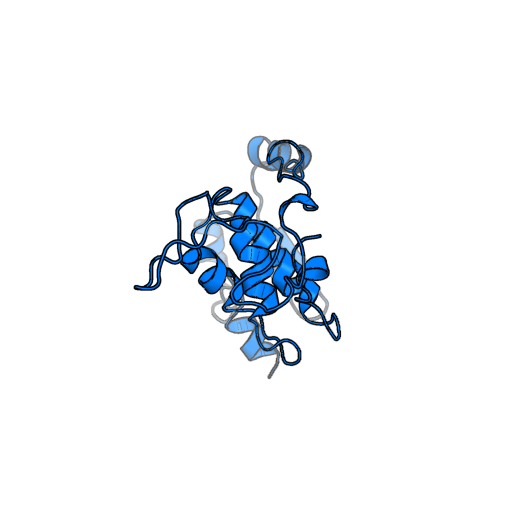581 C C . GLY A 1 80 ? 18.468 -3.165 -31.673 1.00 48.84 80 GLY A C 1
ATOM 582 O O . GLY A 1 80 ? 17.360 -2.630 -31.641 1.00 48.84 80 GLY A O 1
ATOM 583 N N . GLU A 1 81 ? 18.706 -4.263 -32.389 1.00 44.50 81 GLU A N 1
ATOM 584 C CA . GLU A 1 81 ? 17.688 -5.030 -33.101 1.00 44.50 81 GLU A CA 1
ATOM 585 C C . GLU A 1 81 ? 17.520 -6.387 -32.415 1.00 44.50 81 GLU A C 1
ATOM 587 O O . GLU A 1 81 ? 18.479 -7.142 -32.268 1.00 44.50 81 GLU A O 1
ATOM 592 N N . VAL A 1 82 ? 16.291 -6.708 -32.008 1.00 52.75 82 VAL A N 1
ATOM 593 C CA . VAL A 1 82 ? 15.905 -8.061 -31.588 1.00 52.75 82 VAL A CA 1
ATOM 594 C C . VAL A 1 82 ? 15.029 -8.622 -32.704 1.00 52.75 82 VAL A C 1
ATOM 596 O O . VAL A 1 82 ? 13.932 -8.117 -32.940 1.00 52.75 82 VAL A O 1
ATOM 599 N N . ASN A 1 83 ? 15.506 -9.641 -33.427 1.00 49.47 83 ASN A N 1
ATOM 600 C CA . ASN A 1 83 ? 14.796 -10.256 -34.561 1.00 49.47 83 ASN A CA 1
ATOM 601 C C . ASN A 1 83 ? 14.372 -9.271 -35.681 1.00 49.47 83 ASN A C 1
ATOM 603 O O . ASN A 1 83 ? 13.304 -9.431 -36.275 1.00 49.47 83 ASN A O 1
ATOM 607 N N . GLY A 1 84 ? 15.162 -8.224 -35.956 1.00 54.41 84 GLY A N 1
ATOM 608 C CA . GLY A 1 84 ? 14.854 -7.226 -36.996 1.00 54.41 84 GLY A CA 1
ATOM 609 C C . GLY A 1 84 ? 13.669 -6.302 -36.677 1.00 54.41 84 GLY A C 1
ATOM 610 O O . GLY A 1 84 ? 13.170 -5.606 -37.563 1.00 54.41 84 GLY A O 1
ATOM 611 N N . VAL A 1 85 ? 13.200 -6.292 -35.424 1.00 56.38 85 VAL A N 1
ATOM 612 C CA . VAL A 1 85 ? 12.197 -5.345 -34.926 1.00 56.38 85 VAL A CA 1
ATOM 613 C C . VAL A 1 85 ? 12.911 -4.272 -34.095 1.00 56.38 85 VAL A C 1
ATOM 615 O O . VAL A 1 85 ? 13.700 -4.632 -33.216 1.00 56.38 85 VAL A O 1
ATOM 618 N N . PRO A 1 86 ? 12.647 -2.971 -34.333 1.00 70.00 86 PRO A N 1
ATOM 619 C CA . PRO A 1 86 ? 13.236 -1.900 -33.537 1.00 70.00 86 PRO A CA 1
ATOM 620 C C . PRO A 1 86 ? 12.862 -2.026 -32.059 1.00 70.00 86 PRO A C 1
ATOM 622 O O . PRO A 1 86 ? 11.688 -2.207 -31.720 1.00 70.00 86 PRO A O 1
ATOM 625 N N . GLU A 1 87 ? 13.852 -1.896 -31.180 1.00 74.25 87 GLU A N 1
ATOM 626 C CA . GLU A 1 87 ? 13.623 -1.836 -29.741 1.00 74.25 87 GLU A CA 1
ATOM 627 C C . GLU A 1 87 ? 12.803 -0.579 -29.382 1.00 74.25 87 GLU A C 1
ATOM 629 O O . GLU A 1 87 ? 13.095 0.528 -29.832 1.00 74.25 87 GLU A O 1
ATOM 634 N N . LEU A 1 88 ? 11.730 -0.745 -28.598 1.00 81.94 88 LEU A N 1
ATOM 635 C CA . LEU A 1 88 ? 10.785 0.345 -28.302 1.00 81.94 88 LEU A CA 1
ATOM 636 C C . LEU A 1 88 ? 11.293 1.327 -27.233 1.00 81.94 88 LEU A C 1
ATOM 638 O O . LEU A 1 88 ? 10.765 2.435 -27.133 1.00 81.94 88 LEU A O 1
ATOM 642 N N . PHE A 1 89 ? 12.262 0.913 -26.413 1.00 88.06 89 PHE A N 1
ATOM 643 C CA . PHE A 1 89 ? 12.954 1.740 -25.424 1.00 88.06 89 PHE A CA 1
ATOM 644 C C . PHE A 1 89 ? 14.279 1.074 -25.036 1.00 88.06 89 PHE A C 1
ATOM 646 O O . PHE A 1 89 ? 14.341 -0.149 -24.980 1.00 88.06 89 PHE A O 1
ATOM 653 N N . HIS A 1 90 ? 15.309 1.857 -24.718 1.00 86.31 90 HIS A N 1
ATOM 654 C CA . HIS A 1 90 ? 16.612 1.319 -24.325 1.00 86.31 90 HIS A CA 1
ATOM 655 C C . HIS A 1 90 ? 16.782 1.307 -22.804 1.00 86.31 90 HIS A C 1
ATOM 657 O O . HIS A 1 90 ? 16.573 2.317 -22.127 1.00 86.31 90 HIS A O 1
ATOM 663 N N . GLU A 1 91 ? 17.204 0.165 -22.261 1.00 82.38 91 GLU A N 1
ATOM 664 C CA . GLU A 1 91 ? 17.455 0.005 -20.824 1.00 82.38 91 GLU A CA 1
ATOM 665 C C . GLU A 1 91 ? 18.653 0.838 -20.337 1.00 82.38 91 GLU A C 1
ATOM 667 O O . GLU A 1 91 ? 18.637 1.341 -19.216 1.00 82.38 91 GLU A O 1
ATOM 672 N N . GLY A 1 92 ? 19.649 1.070 -21.201 1.00 83.12 92 GLY A N 1
ATOM 673 C CA . GLY A 1 92 ? 20.819 1.902 -20.887 1.00 83.12 92 GLY A CA 1
ATOM 674 C C . GLY A 1 92 ? 20.492 3.369 -20.576 1.00 83.12 92 GLY A C 1
ATOM 675 O O . GLY A 1 92 ? 21.278 4.038 -19.910 1.00 83.12 92 GLY A O 1
ATOM 676 N N . ASP A 1 93 ? 19.318 3.852 -20.995 1.00 87.94 93 ASP A N 1
ATOM 677 C CA . ASP A 1 93 ? 18.849 5.218 -20.735 1.00 87.94 93 ASP A CA 1
ATOM 678 C C . ASP A 1 93 ? 18.075 5.347 -19.412 1.00 87.94 93 ASP A C 1
ATOM 680 O O . ASP A 1 93 ? 17.522 6.413 -19.116 1.00 87.94 93 ASP A O 1
ATOM 684 N N . LEU A 1 94 ? 17.931 4.258 -18.652 1.00 90.94 94 LEU A N 1
ATOM 685 C CA . LEU A 1 94 ? 17.169 4.228 -17.409 1.00 90.94 94 LEU A CA 1
ATOM 686 C C . LEU A 1 94 ? 18.062 4.550 -16.217 1.00 90.94 94 LEU A C 1
ATOM 688 O O . LEU A 1 94 ? 19.173 4.038 -16.090 1.00 90.94 94 LEU A O 1
ATOM 692 N N . LEU A 1 95 ? 17.546 5.356 -15.290 1.00 91.38 95 LEU A N 1
ATOM 693 C CA . LEU A 1 95 ? 18.271 5.620 -14.058 1.00 91.38 95 LEU A CA 1
ATOM 694 C C . LEU A 1 95 ? 18.374 4.333 -13.215 1.00 91.38 95 LEU A C 1
ATOM 696 O O . LEU A 1 95 ? 17.400 3.561 -13.116 1.00 91.38 95 LEU A O 1
ATOM 700 N N . PRO A 1 96 ? 19.544 4.078 -12.598 1.00 91.50 96 PRO A N 1
ATOM 701 C CA . PRO A 1 96 ? 19.678 2.997 -11.639 1.00 91.50 96 PRO A CA 1
ATOM 702 C C . PRO A 1 96 ? 18.816 3.294 -10.411 1.00 91.50 96 PRO A C 1
ATOM 704 O O . PRO A 1 96 ? 18.636 4.448 -10.018 1.00 91.50 96 PRO A O 1
ATOM 707 N N . GLN A 1 97 ? 18.283 2.242 -9.797 1.00 90.50 97 GLN A N 1
ATOM 708 C CA . GLN A 1 97 ? 17.598 2.378 -8.521 1.00 90.50 97 GLN A CA 1
ATOM 709 C C . GLN A 1 97 ? 18.634 2.429 -7.397 1.00 90.50 97 GLN A C 1
ATOM 711 O O . GLN A 1 97 ? 19.437 1.509 -7.261 1.00 90.50 97 GLN A O 1
ATOM 716 N N . ASP A 1 98 ? 18.592 3.487 -6.589 1.00 93.75 98 ASP A N 1
ATOM 717 C CA . ASP A 1 98 ? 19.380 3.616 -5.364 1.00 93.75 98 ASP A CA 1
ATOM 718 C C . ASP A 1 98 ? 18.452 3.479 -4.142 1.00 93.75 98 ASP A C 1
ATOM 720 O O . ASP A 1 98 ? 17.759 4.439 -3.790 1.00 93.75 98 ASP A O 1
ATOM 724 N N . PRO A 1 99 ? 18.429 2.309 -3.469 1.00 91.50 99 PRO A N 1
ATOM 725 C CA . PRO A 1 99 ? 17.584 2.083 -2.296 1.00 91.50 99 PRO A CA 1
ATOM 726 C C . PRO A 1 99 ? 17.882 3.018 -1.113 1.00 91.50 99 PRO A C 1
ATOM 728 O O . PRO A 1 99 ? 17.073 3.111 -0.192 1.00 91.50 99 PRO A O 1
ATOM 731 N N . THR A 1 100 ? 19.035 3.698 -1.104 1.00 94.62 100 THR A N 1
ATOM 732 C CA . THR A 1 100 ? 19.430 4.615 -0.023 1.00 94.62 100 THR A CA 1
ATOM 733 C C . THR A 1 100 ? 18.793 5.997 -0.146 1.00 94.62 100 THR A C 1
ATOM 735 O O . THR A 1 100 ? 18.734 6.724 0.844 1.00 94.62 100 THR A O 1
ATOM 738 N N . GLN A 1 101 ? 18.290 6.352 -1.333 1.00 95.94 101 GLN A N 1
ATOM 739 C CA . GLN A 1 101 ? 17.626 7.634 -1.609 1.00 95.94 101 GLN A CA 1
ATOM 740 C C . GLN A 1 101 ? 16.096 7.537 -1.513 1.00 95.94 101 GLN A C 1
ATOM 742 O O . GLN A 1 101 ? 15.369 8.417 -1.976 1.00 95.94 101 GLN A O 1
ATOM 747 N N . GLU A 1 102 ? 15.596 6.458 -0.915 1.00 96.00 102 GLU A N 1
ATOM 748 C CA . GLU A 1 102 ? 14.176 6.246 -0.671 1.00 96.00 102 GLU A CA 1
ATOM 749 C C . GLU A 1 102 ? 13.643 7.119 0.471 1.00 96.00 102 GLU A C 1
ATOM 751 O O . GLU A 1 102 ? 14.383 7.618 1.322 1.00 96.00 102 GLU A O 1
ATOM 756 N N . LEU A 1 103 ? 12.317 7.271 0.522 1.00 97.00 103 LEU A N 1
ATOM 757 C CA . LEU A 1 103 ? 11.661 8.005 1.601 1.00 97.00 103 LEU A CA 1
ATOM 758 C C . LEU A 1 103 ? 11.987 7.376 2.960 1.00 97.00 103 LEU A C 1
ATOM 760 O O . LEU A 1 103 ? 11.659 6.207 3.216 1.00 97.00 103 LEU A O 1
ATOM 764 N N . ILE A 1 104 ? 12.579 8.189 3.838 1.00 97.69 104 ILE A N 1
ATOM 765 C CA . ILE A 1 104 ? 12.809 7.827 5.234 1.00 97.69 104 ILE A CA 1
ATOM 766 C C . ILE A 1 104 ? 11.477 7.573 5.937 1.00 97.69 104 ILE A C 1
ATOM 768 O O . ILE A 1 104 ? 10.461 8.212 5.646 1.00 97.69 104 ILE A O 1
ATOM 772 N N . PHE A 1 105 ? 11.485 6.658 6.901 1.00 97.94 105 PHE A N 1
ATOM 773 C CA . PHE A 1 105 ? 10.354 6.537 7.808 1.00 97.94 105 PHE A CA 1
ATOM 774 C C . PHE A 1 105 ? 10.303 7.782 8.719 1.00 97.94 105 PHE A C 1
ATOM 776 O O . PHE A 1 105 ? 11.351 8.169 9.244 1.00 97.94 105 PHE A O 1
ATOM 783 N N . PRO A 1 106 ? 9.137 8.431 8.911 1.00 97.81 106 PRO A N 1
ATOM 784 C CA . PRO A 1 106 ? 9.041 9.652 9.709 1.00 97.81 106 PRO A CA 1
ATOM 785 C C . PRO A 1 106 ? 9.541 9.450 11.153 1.00 97.81 106 PRO A C 1
ATOM 787 O O . PRO A 1 106 ? 8.940 8.663 11.892 1.00 97.81 106 PRO A O 1
ATOM 790 N N . PRO A 1 107 ? 10.586 10.176 11.604 1.00 97.25 107 PRO A N 1
ATOM 791 C CA . PRO A 1 107 ? 11.150 9.984 12.944 1.00 97.25 107 PRO A CA 1
ATOM 792 C C . PRO A 1 107 ? 10.156 10.251 14.080 1.00 97.25 107 PRO A C 1
ATOM 794 O O . PRO A 1 107 ? 10.214 9.599 15.118 1.00 97.25 107 PRO A O 1
ATOM 797 N N . GLU A 1 108 ? 9.204 11.168 13.880 1.00 96.12 108 GLU A N 1
ATOM 798 C CA . GLU A 1 108 ? 8.146 11.458 14.855 1.00 96.12 108 GLU A CA 1
ATOM 799 C C . GLU A 1 108 ? 7.314 10.210 15.186 1.00 96.12 108 GLU A C 1
ATOM 801 O O . GLU A 1 108 ? 7.056 9.935 16.355 1.00 96.12 108 GLU A O 1
ATOM 806 N N . LEU A 1 109 ? 6.973 9.396 14.181 1.00 95.19 109 LEU A N 1
ATOM 807 C CA . LEU A 1 109 ? 6.209 8.165 14.390 1.00 95.19 109 LEU A CA 1
ATOM 808 C C . LEU A 1 109 ? 7.013 7.109 15.161 1.00 95.19 109 LEU A C 1
ATOM 810 O O . LEU A 1 109 ? 6.430 6.360 15.943 1.00 95.19 109 LEU A O 1
ATOM 814 N N . MET A 1 110 ? 8.340 7.068 14.986 1.00 96.06 110 MET A N 1
ATOM 815 C CA . MET A 1 110 ? 9.219 6.185 15.767 1.00 96.06 110 MET A CA 1
ATOM 816 C C . MET A 1 110 ? 9.213 6.593 17.241 1.00 96.06 110 MET A C 1
ATOM 818 O O . MET A 1 110 ? 8.973 5.766 18.117 1.00 96.06 110 MET A O 1
ATOM 822 N N . LEU A 1 111 ? 9.383 7.892 17.509 1.00 94.56 111 LEU A N 1
ATOM 823 C CA . LEU A 1 111 ? 9.363 8.435 18.867 1.00 94.56 111 LEU A CA 1
ATOM 824 C C . LEU A 1 111 ? 8.013 8.211 19.550 1.00 94.56 111 LEU A C 1
ATOM 826 O O . LEU A 1 111 ? 7.972 7.851 20.727 1.00 94.56 111 LEU A O 1
ATOM 830 N N . MET A 1 112 ? 6.908 8.394 18.823 1.00 92.44 112 MET A N 1
ATOM 831 C CA . MET A 1 112 ? 5.570 8.107 19.336 1.00 92.44 112 MET A CA 1
ATOM 832 C C . MET A 1 112 ? 5.418 6.629 19.704 1.00 92.44 112 MET A C 1
ATOM 834 O O . MET A 1 112 ? 4.919 6.335 20.788 1.00 92.44 112 MET A O 1
ATOM 838 N N . ALA A 1 113 ? 5.884 5.710 18.854 1.00 91.12 113 ALA A N 1
ATOM 839 C CA . ALA A 1 113 ? 5.793 4.273 19.105 1.00 91.12 113 ALA A CA 1
ATOM 840 C C . ALA A 1 113 ? 6.617 3.815 20.324 1.00 91.12 113 ALA A C 1
ATOM 842 O O . ALA A 1 113 ? 6.185 2.925 21.053 1.00 91.12 113 ALA A O 1
ATOM 843 N N . GLU A 1 114 ? 7.782 4.423 20.560 1.00 92.00 114 GLU A N 1
ATOM 844 C CA . GLU A 1 114 ? 8.660 4.081 21.687 1.00 92.00 114 GLU A CA 1
ATOM 845 C C . GLU A 1 114 ? 8.236 4.746 23.004 1.00 92.00 114 GLU A C 1
ATOM 847 O O . GLU A 1 114 ? 8.310 4.136 24.072 1.00 92.00 114 GLU A O 1
ATOM 852 N N . SER A 1 115 ? 7.810 6.010 22.943 1.00 86.69 115 SER A N 1
ATOM 853 C CA . SER A 1 115 ? 7.647 6.854 24.135 1.00 86.69 115 SER A CA 1
ATOM 854 C C . SER A 1 115 ? 6.208 6.937 24.634 1.00 86.69 115 SER A C 1
ATOM 856 O O . SER A 1 115 ? 5.980 7.174 25.824 1.00 86.69 115 SER A O 1
ATOM 858 N N . GLN A 1 116 ? 5.217 6.790 23.750 1.00 81.62 116 GLN A N 1
ATOM 859 C CA . GLN A 1 116 ? 3.817 6.941 24.133 1.00 81.62 116 GLN A CA 1
ATOM 860 C C . GLN A 1 116 ? 3.232 5.594 24.536 1.00 81.62 116 GLN A C 1
ATOM 862 O O . GLN A 1 116 ? 3.260 4.620 23.787 1.00 81.62 116 GLN A O 1
ATOM 867 N N . ARG A 1 117 ? 2.631 5.542 25.728 1.00 80.81 117 ARG A N 1
ATOM 868 C CA . ARG A 1 117 ? 1.775 4.408 26.079 1.00 80.81 117 ARG A CA 1
ATOM 869 C C . ARG A 1 117 ? 0.533 4.482 25.195 1.00 80.81 117 ARG A C 1
ATOM 871 O O . ARG A 1 117 ? -0.142 5.513 25.237 1.00 80.81 117 ARG A O 1
ATOM 878 N N . PRO A 1 118 ? 0.216 3.434 24.418 1.00 83.38 118 PRO A N 1
ATOM 879 C CA . PRO A 1 118 ? -0.984 3.442 23.607 1.00 83.38 118 PRO A CA 1
ATOM 880 C C . PRO A 1 118 ? -2.191 3.573 24.540 1.00 83.38 118 PRO A C 1
ATOM 882 O O . PRO A 1 118 ? -2.275 2.900 25.569 1.00 83.38 118 PRO A O 1
ATOM 885 N N . LEU A 1 119 ? -3.094 4.489 24.200 1.00 91.38 119 LEU A N 1
ATOM 886 C CA . LEU A 1 119 ? -4.340 4.742 24.919 1.00 91.38 119 LEU A CA 1
ATOM 887 C C . LEU A 1 119 ? -5.506 4.465 23.983 1.00 91.38 119 LEU A C 1
ATOM 889 O O . LEU A 1 119 ? -5.445 4.831 22.806 1.00 91.38 119 LEU A O 1
ATOM 893 N N . THR A 1 120 ? -6.577 3.881 24.517 1.00 96.06 120 THR A N 1
ATOM 894 C CA . THR A 1 120 ? -7.821 3.681 23.773 1.00 96.06 120 THR A CA 1
ATOM 895 C C . THR A 1 120 ? -8.337 5.011 23.236 1.00 96.06 120 THR A C 1
ATOM 897 O O . THR A 1 120 ? -8.597 5.942 23.997 1.00 96.06 120 THR A O 1
ATOM 900 N N . GLN A 1 121 ? -8.490 5.092 21.916 1.00 96.00 121 GLN A N 1
ATOM 901 C CA . GLN A 1 121 ? -8.980 6.291 21.239 1.00 96.00 121 GLN A CA 1
ATOM 902 C C . GLN A 1 121 ? -10.465 6.150 20.924 1.00 96.00 121 GLN A C 1
ATOM 904 O O . GLN A 1 121 ? -10.917 5.079 20.516 1.00 96.00 121 GLN A O 1
ATOM 909 N N . THR A 1 122 ? -11.220 7.236 21.091 1.00 97.81 122 THR A N 1
ATOM 910 C CA . THR A 1 122 ? -12.632 7.314 20.699 1.00 97.81 122 THR A CA 1
ATOM 911 C C . THR A 1 122 ? -12.843 8.519 19.797 1.00 97.81 122 THR A C 1
ATOM 913 O O . THR A 1 122 ? -12.568 9.649 20.190 1.00 97.81 122 THR A O 1
ATOM 916 N N . PHE A 1 123 ? -13.367 8.273 18.600 1.00 97.94 123 PHE A N 1
ATOM 917 C CA . PHE A 1 123 ? -13.706 9.298 17.623 1.00 97.94 123 PHE A CA 1
ATOM 918 C C . PHE A 1 123 ? -15.219 9.312 17.430 1.00 97.94 123 PHE A C 1
ATOM 920 O O . PHE A 1 123 ? -15.820 8.295 17.078 1.00 97.94 123 PHE A O 1
ATOM 927 N N . CYS A 1 124 ? -15.842 10.463 17.658 1.00 98.00 124 CYS A N 1
ATOM 928 C CA . CYS A 1 124 ? -17.284 10.635 17.528 1.00 98.00 124 CYS A CA 1
ATOM 929 C C . CYS A 1 124 ? -17.590 11.472 16.286 1.00 98.00 124 CYS A C 1
ATOM 931 O O . CYS A 1 124 ? -17.295 12.664 16.258 1.00 98.00 124 CYS A O 1
ATOM 933 N N . GLY A 1 125 ? -18.182 10.846 15.270 1.00 96.06 125 GLY A N 1
ATOM 934 C CA . GLY A 1 125 ? -18.821 11.548 14.161 1.00 96.06 125 GLY A CA 1
ATOM 935 C C . GLY A 1 125 ? -20.322 11.720 14.399 1.00 96.06 125 GLY A C 1
ATOM 936 O O . GLY A 1 125 ? -20.864 11.267 15.404 1.00 96.06 125 GLY A O 1
ATOM 937 N N . GLU A 1 126 ? -21.019 12.315 13.433 1.00 97.00 126 GLU A N 1
ATOM 938 C CA . GLU A 1 126 ? -22.471 12.553 13.521 1.00 97.00 126 GLU A CA 1
ATOM 939 C C . GLU A 1 126 ? -23.298 11.262 13.611 1.00 97.00 126 GLU A C 1
ATOM 941 O O . GLU A 1 126 ? -24.348 11.230 14.247 1.00 97.00 126 GLU A O 1
ATOM 946 N N . ARG A 1 127 ? -22.837 10.193 12.946 1.00 95.69 127 ARG A N 1
ATOM 947 C CA . ARG A 1 127 ? -23.584 8.931 12.791 1.00 95.69 127 ARG A CA 1
ATOM 948 C C . ARG A 1 127 ? -22.886 7.714 13.389 1.00 95.69 127 ARG A C 1
ATOM 950 O O . ARG A 1 127 ? -23.523 6.686 13.587 1.00 95.69 127 ARG A O 1
ATOM 957 N N . ILE A 1 128 ? -21.575 7.799 13.606 1.00 95.25 128 ILE A N 1
ATOM 958 C CA . ILE A 1 128 ? -20.731 6.663 13.978 1.00 95.25 128 ILE A CA 1
ATOM 959 C C . ILE A 1 128 ? -19.784 7.098 15.088 1.00 95.25 128 ILE A C 1
ATOM 961 O O . ILE A 1 128 ? -19.144 8.146 14.999 1.00 95.25 128 ILE A O 1
ATOM 965 N N . THR A 1 129 ? -19.661 6.249 16.101 1.00 97.44 129 THR A N 1
ATOM 966 C CA . THR A 1 129 ? -18.570 6.304 17.072 1.00 97.44 129 THR A CA 1
ATOM 967 C C . THR A 1 129 ? -17.582 5.193 16.750 1.00 97.44 129 THR A C 1
ATOM 969 O O . THR A 1 129 ? -17.962 4.025 16.678 1.00 97.44 129 THR A O 1
ATOM 972 N N . TRP A 1 130 ? -16.320 5.560 16.561 1.00 97.62 130 TRP A N 1
ATOM 973 C CA . TRP A 1 130 ? -15.216 4.633 16.364 1.00 97.62 130 TRP A CA 1
ATOM 974 C C . TRP A 1 130 ? -14.402 4.528 17.647 1.00 97.62 130 TRP A C 1
ATOM 976 O O . TRP A 1 130 ? -13.961 5.546 18.178 1.00 97.62 130 TRP A O 1
ATOM 986 N N . VAL A 1 131 ? -14.174 3.308 18.129 1.00 98.06 131 VAL A N 1
ATOM 987 C CA . VAL A 1 131 ? -13.341 3.052 19.309 1.00 98.06 131 VAL A CA 1
ATOM 988 C C . VAL A 1 131 ? -12.208 2.112 18.916 1.00 98.06 131 VAL A C 1
ATOM 990 O O . VAL A 1 131 ? -12.466 1.018 18.419 1.00 98.06 131 VAL A O 1
ATOM 993 N N . SER A 1 132 ? -10.969 2.533 19.163 1.00 97.50 132 SER A N 1
ATOM 994 C CA . SER A 1 132 ? -9.757 1.733 18.953 1.00 97.50 132 SER A CA 1
ATOM 995 C C . SER A 1 132 ? -9.179 1.323 20.311 1.00 97.50 132 SER A C 1
ATOM 997 O O . SER A 1 132 ? -8.361 2.073 20.853 1.00 97.50 132 SER A O 1
ATOM 999 N N . PRO A 1 133 ? -9.614 0.191 20.904 1.00 97.38 133 PRO A N 1
ATOM 1000 C CA . PRO A 1 133 ? -9.035 -0.308 22.144 1.00 97.38 133 PRO A CA 1
ATOM 1001 C C . PRO A 1 133 ? -7.611 -0.810 21.919 1.00 97.38 133 PRO A C 1
ATOM 1003 O O . PRO A 1 133 ? -7.307 -1.409 20.888 1.00 97.38 133 PRO A O 1
ATOM 1006 N N . VAL A 1 134 ? -6.751 -0.592 22.909 1.00 95.75 134 VAL A N 1
ATOM 1007 C CA . VAL A 1 134 ? -5.320 -0.943 22.834 1.00 95.75 134 VAL A CA 1
ATOM 1008 C C . VAL A 1 134 ? -4.964 -2.151 23.696 1.00 95.75 134 VAL A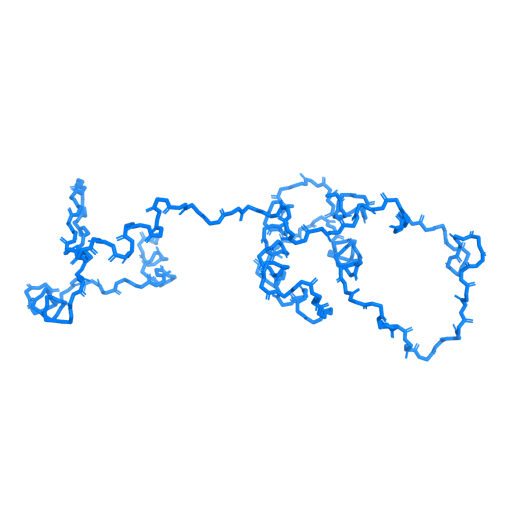 C 1
ATOM 1010 O O . VAL A 1 134 ? -3.866 -2.693 23.589 1.00 95.75 134 VAL A O 1
ATOM 1013 N N . THR A 1 135 ? -5.901 -2.612 24.528 1.00 96.00 135 THR A N 1
ATOM 1014 C CA . THR A 1 135 ? -5.759 -3.832 25.322 1.00 96.00 135 THR A CA 1
ATOM 1015 C C . THR A 1 135 ? -6.877 -4.828 25.027 1.00 96.00 135 THR A C 1
ATOM 1017 O O . THR A 1 135 ? -8.017 -4.466 24.726 1.00 96.00 135 THR A O 1
ATOM 1020 N N . LEU A 1 136 ? -6.567 -6.120 25.179 1.00 97.00 136 LEU A N 1
ATOM 1021 C CA . LEU A 1 136 ? -7.560 -7.189 25.050 1.00 97.00 136 LEU A CA 1
ATOM 1022 C C . LEU A 1 136 ? -8.709 -7.026 26.057 1.00 97.00 136 LEU A C 1
ATOM 1024 O O . LEU A 1 136 ? -9.857 -7.319 25.736 1.00 97.00 136 LEU A O 1
ATOM 1028 N N . ARG A 1 137 ? -8.404 -6.538 27.264 1.00 97.69 137 ARG A N 1
ATOM 1029 C CA . ARG A 1 137 ? -9.398 -6.316 28.317 1.00 97.69 137 ARG A CA 1
ATOM 1030 C C . ARG A 1 137 ? -10.464 -5.318 27.874 1.00 97.69 137 ARG A C 1
ATOM 1032 O O . ARG A 1 137 ? -11.645 -5.650 27.899 1.00 97.69 137 ARG A O 1
ATOM 1039 N N . GLU A 1 138 ? -10.044 -4.143 27.414 1.00 97.38 138 GLU A N 1
ATOM 1040 C CA . GLU A 1 138 ? -10.963 -3.105 26.936 1.00 97.38 138 GLU A CA 1
ATOM 1041 C C . GLU A 1 138 ? -11.760 -3.580 25.721 1.00 97.38 138 GLU A C 1
ATOM 1043 O O . GLU A 1 138 ? -12.959 -3.326 25.636 1.00 97.38 138 GLU A O 1
ATOM 1048 N N . LEU A 1 139 ? -11.126 -4.311 24.795 1.00 97.94 139 LEU A N 1
ATOM 1049 C CA . LEU A 1 139 ? -11.814 -4.887 23.639 1.00 97.94 139 LEU A CA 1
ATOM 1050 C C . LEU A 1 139 ? -12.956 -5.822 24.066 1.00 97.94 139 LEU A C 1
ATOM 1052 O O . LEU A 1 139 ? -14.067 -5.719 23.543 1.00 97.94 139 LEU A O 1
ATOM 1056 N N . VAL A 1 140 ? -12.697 -6.721 25.020 1.00 98.06 140 VAL A N 1
ATOM 1057 C CA . VAL A 1 140 ? -13.706 -7.654 25.543 1.00 98.06 140 VAL A CA 1
ATOM 1058 C C . VAL A 1 140 ? -14.824 -6.902 26.264 1.00 98.06 140 VAL A C 1
ATOM 1060 O O . VAL A 1 140 ? -15.998 -7.185 26.026 1.00 98.06 140 VAL A O 1
ATOM 1063 N N . GLU A 1 141 ? -14.487 -5.912 27.091 1.00 97.94 141 GLU A N 1
ATOM 1064 C CA . GLU A 1 141 ? -15.464 -5.076 27.799 1.00 97.94 141 GLU A CA 1
ATOM 1065 C C . GLU A 1 141 ? -16.355 -4.286 26.823 1.00 97.94 141 GLU A C 1
ATOM 1067 O O . GLU A 1 141 ? -17.583 -4.285 26.954 1.00 97.94 141 GLU A O 1
ATOM 1072 N N . LEU A 1 142 ? -15.766 -3.681 25.785 1.00 97.75 142 LEU A N 1
ATOM 1073 C CA . LEU A 1 142 ? -16.496 -2.983 24.723 1.00 97.75 142 LEU A CA 1
ATOM 1074 C C . LEU A 1 142 ? -17.406 -3.931 23.949 1.00 97.75 142 LEU A C 1
ATOM 1076 O O . LEU A 1 142 ? -18.558 -3.586 23.678 1.00 97.75 142 LEU A O 1
ATOM 1080 N N . LYS A 1 143 ? -16.924 -5.133 23.619 1.00 98.12 143 LYS A N 1
ATOM 1081 C CA . LYS A 1 143 ? -17.717 -6.122 22.888 1.00 98.12 143 LYS A CA 1
ATOM 1082 C C . LYS A 1 143 ? -18.871 -6.665 23.729 1.00 98.12 143 LYS A C 1
ATOM 1084 O O . LYS A 1 143 ? -19.951 -6.883 23.187 1.00 98.12 143 LYS A O 1
ATOM 1089 N N . ALA A 1 144 ? -18.681 -6.820 25.039 1.00 98.00 144 ALA A N 1
ATOM 1090 C CA . ALA A 1 144 ? -19.750 -7.186 25.963 1.00 98.00 144 ALA A CA 1
ATOM 1091 C C . ALA A 1 144 ? -20.813 -6.079 26.077 1.00 98.00 144 ALA A C 1
ATOM 1093 O O . ALA A 1 144 ? -22.009 -6.365 26.049 1.00 98.00 144 ALA A O 1
ATOM 1094 N N . LYS A 1 145 ? -20.391 -4.809 26.151 1.00 98.00 145 LYS A N 1
ATOM 1095 C CA . LYS A 1 145 ? -21.294 -3.649 26.239 1.00 98.00 145 LYS A CA 1
ATOM 1096 C C . LYS A 1 145 ? -22.033 -3.364 24.926 1.00 98.00 145 LYS A C 1
ATOM 1098 O O . LYS A 1 145 ? -23.195 -2.963 24.941 1.00 98.00 145 LYS A O 1
ATOM 1103 N N . HIS A 1 146 ? -21.372 -3.578 23.791 1.00 97.62 146 HIS A N 1
ATOM 1104 C CA . HIS A 1 146 ? -21.889 -3.306 22.451 1.00 97.62 146 HIS A CA 1
ATOM 1105 C C . HIS A 1 146 ? -21.822 -4.569 21.573 1.00 97.62 146 HIS A C 1
ATOM 1107 O O . HIS A 1 146 ? -21.078 -4.611 20.591 1.00 97.62 146 HIS A O 1
ATOM 1113 N N . PRO A 1 147 ? -22.626 -5.610 21.863 1.00 97.69 147 PRO A N 1
ATOM 1114 C CA . PRO A 1 147 ? -22.509 -6.909 21.193 1.00 97.69 147 PRO A CA 1
ATOM 1115 C C . PRO A 1 147 ? -22.764 -6.837 19.682 1.00 97.69 147 PRO A C 1
ATOM 1117 O O . PRO A 1 147 ? -22.156 -7.586 18.916 1.00 97.69 147 PRO A O 1
ATOM 1120 N N . LYS A 1 148 ? -23.606 -5.893 19.241 1.00 96.56 148 LYS A N 1
ATOM 1121 C CA . LYS A 1 148 ? -23.922 -5.656 17.824 1.00 96.56 148 LYS A CA 1
ATOM 1122 C C . LYS A 1 148 ? -22.865 -4.834 17.078 1.00 96.56 148 LYS A C 1
ATOM 1124 O O . LYS A 1 148 ? -22.911 -4.802 15.854 1.00 96.56 148 LYS A O 1
ATOM 1129 N N . ALA A 1 149 ? -21.938 -4.174 17.776 1.00 96.44 149 ALA A N 1
ATOM 1130 C CA . ALA A 1 149 ? -20.891 -3.403 17.113 1.00 96.44 149 ALA A CA 1
ATOM 1131 C C . ALA A 1 149 ? -19.932 -4.357 16.372 1.00 96.44 149 ALA A C 1
ATOM 1133 O O . ALA A 1 149 ? -19.468 -5.338 16.974 1.00 96.44 149 ALA A O 1
ATOM 1134 N N . PRO A 1 150 ? -19.651 -4.126 15.077 1.00 96.19 150 PRO A N 1
ATOM 1135 C CA . PRO A 1 150 ? -18.719 -4.958 14.332 1.00 96.19 150 PRO A CA 1
ATOM 1136 C C . PRO A 1 150 ? -17.289 -4.729 14.829 1.00 96.19 150 PRO A C 1
ATOM 1138 O O . PRO A 1 150 ? -16.915 -3.615 15.190 1.00 96.19 150 PRO A O 1
ATOM 1141 N N . LEU A 1 151 ? -16.483 -5.790 14.826 1.00 96.75 151 LEU A N 1
ATOM 1142 C CA . LEU A 1 151 ? -15.036 -5.659 14.969 1.00 96.75 151 LEU A CA 1
ATOM 1143 C C . LEU A 1 151 ? -14.457 -5.405 13.580 1.00 96.75 151 LEU A C 1
ATOM 1145 O O . LEU A 1 151 ? -14.617 -6.236 12.685 1.00 96.75 151 LEU A O 1
ATOM 1149 N N . VAL A 1 152 ? -13.826 -4.249 13.395 1.00 96.56 152 VAL A N 1
ATOM 1150 C CA . VAL A 1 152 ? -13.271 -3.836 12.105 1.00 96.56 152 VAL A CA 1
ATOM 1151 C C . VAL A 1 152 ? -11.752 -3.990 12.142 1.00 96.56 152 VAL A C 1
ATOM 1153 O O . VAL A 1 152 ? -11.090 -3.385 12.979 1.00 96.56 152 VAL A O 1
ATOM 1156 N N . LEU A 1 153 ? -11.214 -4.815 11.239 1.00 95.69 153 LEU A N 1
ATOM 1157 C CA . LEU A 1 153 ? -9.775 -4.947 10.978 1.00 95.69 153 LEU A CA 1
ATOM 1158 C C . LEU A 1 153 ? -9.457 -4.337 9.606 1.00 95.69 153 LEU A C 1
ATOM 1160 O O . LEU A 1 153 ? -9.569 -3.130 9.437 1.00 95.69 153 LEU A O 1
ATOM 1164 N N . GLY A 1 154 ? -9.171 -5.157 8.590 1.00 94.88 154 GLY A N 1
ATOM 1165 C CA . GLY A 1 154 ? -8.872 -4.685 7.229 1.00 94.88 154 GLY A CA 1
ATOM 1166 C C . GLY A 1 154 ? -10.039 -4.016 6.487 1.00 94.88 154 GLY A C 1
ATOM 1167 O O . GLY A 1 154 ? -9.857 -3.559 5.367 1.00 94.88 154 GLY A O 1
ATOM 1168 N N . ASN A 1 155 ? -11.237 -3.968 7.082 1.00 96.19 155 ASN A N 1
ATOM 1169 C CA . ASN A 1 155 ? -12.440 -3.298 6.568 1.00 96.19 155 ASN A CA 1
ATOM 1170 C C . ASN A 1 155 ? -12.959 -3.748 5.180 1.00 96.19 155 ASN A C 1
ATOM 1172 O O . ASN A 1 155 ? -13.966 -3.227 4.710 1.00 96.19 155 ASN A O 1
ATOM 1176 N N . THR A 1 156 ? -12.356 -4.754 4.547 1.00 95.19 156 THR A N 1
ATOM 1177 C CA . THR A 1 156 ? -12.757 -5.245 3.217 1.00 95.19 156 THR A CA 1
ATOM 1178 C C . THR A 1 156 ? -14.131 -5.920 3.188 1.00 95.19 156 THR A C 1
ATOM 1180 O O . THR A 1 156 ? -14.726 -6.007 2.125 1.00 95.19 156 THR A O 1
ATOM 1183 N N . GLY A 1 157 ? -14.666 -6.362 4.335 1.00 93.69 157 GLY A N 1
ATOM 1184 C CA . GLY A 1 157 ? -16.031 -6.903 4.438 1.00 93.69 157 GLY A CA 1
ATOM 1185 C C . GLY A 1 157 ? -17.067 -5.881 4.916 1.00 93.69 157 GLY A C 1
ATOM 1186 O O . GLY A 1 157 ? -18.108 -5.696 4.291 1.00 93.69 157 GLY A O 1
ATOM 1187 N N . VAL A 1 158 ? -16.784 -5.192 6.028 1.00 94.00 158 VAL A N 1
ATOM 1188 C CA . VAL A 1 158 ? -17.718 -4.215 6.622 1.00 94.00 158 VAL A CA 1
ATOM 1189 C C . VAL A 1 158 ? -17.911 -3.007 5.706 1.00 94.00 158 VAL A C 1
ATOM 1191 O O . VAL A 1 158 ? -19.041 -2.556 5.545 1.00 94.00 158 VAL A O 1
ATOM 1194 N N . GLY A 1 159 ? -16.842 -2.514 5.073 1.00 92.56 159 GLY A N 1
ATOM 1195 C CA . GLY A 1 159 ? -16.919 -1.394 4.138 1.00 92.56 159 GLY A CA 1
ATOM 1196 C C . GLY A 1 159 ? -17.857 -1.679 2.967 1.00 92.56 159 GLY A C 1
ATOM 1197 O O . GLY A 1 159 ? -18.747 -0.880 2.701 1.00 92.56 159 GLY A O 1
ATOM 1198 N N . GLU A 1 160 ? -17.731 -2.848 2.332 1.00 92.44 160 GLU A N 1
ATOM 1199 C CA . GLU A 1 160 ? -18.626 -3.243 1.238 1.00 92.44 160 GLU A CA 1
ATOM 1200 C C . GLU A 1 160 ? -20.081 -3.373 1.715 1.00 92.44 160 GLU A C 1
ATOM 1202 O O . GLU A 1 160 ? -20.996 -2.893 1.048 1.00 92.44 160 GLU A O 1
ATOM 1207 N N . ALA A 1 161 ? -20.300 -3.967 2.893 1.00 89.75 161 ALA A N 1
ATOM 1208 C CA . ALA A 1 161 ? -21.634 -4.120 3.466 1.00 89.75 161 ALA A CA 1
ATOM 1209 C C . ALA A 1 161 ? -22.310 -2.779 3.805 1.00 89.75 161 ALA A C 1
ATOM 1211 O O . ALA A 1 161 ? -23.532 -2.702 3.768 1.00 89.75 161 ALA A O 1
ATOM 1212 N N . LEU A 1 162 ? -21.537 -1.738 4.131 1.00 86.62 162 LEU A N 1
ATOM 1213 C CA . LEU A 1 162 ? -22.044 -0.387 4.401 1.00 86.62 162 LEU A CA 1
ATOM 1214 C C . LEU A 1 162 ? -22.255 0.454 3.134 1.00 86.62 162 LEU A C 1
ATOM 1216 O O . LEU A 1 162 ? -22.955 1.463 3.188 1.00 86.62 162 LEU A O 1
ATOM 1220 N N . SER A 1 163 ? -21.612 0.088 2.022 1.00 79.25 163 SER A N 1
ATOM 1221 C CA . SER A 1 163 ? -21.748 0.769 0.727 1.00 79.25 163 SER A CA 1
ATOM 1222 C C . SER A 1 163 ? -22.934 0.276 -0.107 1.00 79.25 163 SER A C 1
ATOM 1224 O O . SER A 1 163 ? -23.241 0.897 -1.125 1.00 79.25 163 SER A O 1
ATOM 1226 N N . ARG A 1 164 ? -23.566 -0.829 0.296 1.00 70.19 164 ARG A N 1
ATOM 1227 C CA . ARG A 1 164 ? -24.796 -1.367 -0.298 1.00 70.19 164 ARG A CA 1
ATOM 1228 C C . ARG A 1 164 ? -26.026 -0.786 0.390 1.00 70.19 164 ARG A C 1
ATOM 1230 O O . ARG A 1 164 ? -27.005 -0.524 -0.339 1.00 70.19 164 ARG A O 1
#

Foldseek 3Di:
DLCVLLVVDDPNPQVVVLVVLLVVLCLVPQADDLVSSCVSCVPTDDDPRPCPSSSVSSCLSHPPDCPDPPPDDDDDDDDQDDVNDHDSGDSVPDDDDDSVPDDDDDVVVVCCVPPPDDQWDWDDDPPDIDIDHPDPVVVVVVCVVCVPDDDDDVCPPVVVVVVD

pLDDT: mean 87.93, std 17.76, range [36.5, 98.75]

Secondary structure (DSSP, 8-state):
-HHHHTT--SS-TTHHHHHHHHHHHHHH-SS--HHHHHHHHTT---SSS-SHHHHHHHHTTS-S--TT-SSS-----SSSEETTEEPSS-GGGSPPP-GGGSPPPPHHHHHHHHHSPP--EEEE-SS-EEEE-SSHHHHHHHHHH-TTSPP-SS-TTHHHHHH-

Sequence (164 aa):
ERIAKANGSQCGFCTPGMVMSLYALLRNQPQPSLEDIVEALGGNLCRCTGYRPIVDGCKTFCGASSCCQLNGQEESSVNGEVNGVPELFHEGDLLPQDPTQELIFPPELMLMAESQRPLTQTFCGERITWVSPVTLRELVELKAKHPKAPLVLGNTGVGEALSR

InterPro domains:
  IPR002888 [2Fe-2S]-binding [PF01799] (2-59)
  IPR016167 FAD-binding, type PCMH, subdomain 1 [G3DSA:3.30.43.10] (117-162)
  IPR016208 Aldehyde oxidase/xanthine dehydrogenase-like [PTHR45444] (1-159)
  IPR036318 FAD-binding, type PCMH-like superfamily [SSF56176] (87-160)
  IPR036884 [2Fe-2S]-binding domain superfamily [SSF47741] (1-107)